Protein AF-U3AS94-F1 (afdb_monomer_lite)

Sequence (106 aa):
MIKINSDIVKPTAMVEFLERFQDKIPATFFTPKGDILSIQYFVKDGWLKRPENPDNLLIFAVSTDAQRLLVDINDEKLEILQDEQIEIDYIDITIFELLEAVVEPL

Radius of gyration: 13.59 Å; chains: 1; bounding box: 46×29×31 Å

Organism: NCBI:txid1219077

Foldseek 3Di:
DDDDPPPQDADPLLVCLCVVCQVVPQKWWQFPVGDIFGFHHFDDPQADQDPVDGGFKGFTTAGPVRWTWIFGRPDPQRFIWTCPVVDIHTDPDHSVRSVVTDMDHD

Structure (mmCIF, N/CA/C/O backbone):
data_AF-U3AS94-F1
#
_entry.id   AF-U3AS94-F1
#
loop_
_atom_site.group_PDB
_atom_site.id
_atom_site.type_symbol
_atom_site.label_atom_id
_atom_site.label_alt_id
_atom_site.label_comp_id
_atom_site.label_asym_id
_atom_site.label_entity_id
_atom_site.label_seq_id
_atom_site.pdbx_PDB_ins_code
_atom_site.Cartn_x
_atom_site.Cartn_y
_atom_site.Cartn_z
_atom_site.occupancy
_atom_site.B_iso_or_equiv
_atom_site.auth_seq_id
_atom_site.auth_comp_id
_atom_site.auth_asym_id
_atom_site.auth_atom_id
_atom_site.pdbx_PDB_model_num
ATOM 1 N N . MET A 1 1 ? 30.315 1.187 -9.266 1.00 36.12 1 MET A N 1
ATOM 2 C CA . MET A 1 1 ? 29.458 2.391 -9.227 1.00 36.12 1 MET A CA 1
ATOM 3 C C . MET A 1 1 ? 28.128 2.001 -9.855 1.00 36.12 1 MET A C 1
ATOM 5 O O . MET A 1 1 ? 28.066 1.859 -11.068 1.00 36.12 1 MET A O 1
ATOM 9 N N . ILE A 1 2 ? 27.128 1.654 -9.043 1.00 35.19 2 ILE A N 1
ATOM 10 C CA . ILE A 1 2 ? 25.817 1.227 -9.551 1.00 35.19 2 ILE A CA 1
ATOM 11 C C . ILE A 1 2 ? 25.040 2.503 -9.873 1.00 35.19 2 ILE A C 1
ATOM 13 O O . ILE A 1 2 ? 24.808 3.317 -8.982 1.00 35.19 2 ILE A O 1
ATOM 17 N N . LYS A 1 3 ? 24.705 2.705 -11.151 1.00 31.52 3 LYS A N 1
ATOM 18 C CA . LYS A 1 3 ? 23.765 3.748 -11.567 1.00 31.52 3 LYS A CA 1
ATOM 19 C C . LYS A 1 3 ? 22.394 3.378 -11.005 1.00 31.52 3 LYS A C 1
ATOM 21 O O . LYS A 1 3 ? 21.855 2.324 -11.332 1.00 31.52 3 LYS A O 1
ATOM 26 N N . ILE A 1 4 ? 21.869 4.228 -10.134 1.00 38.94 4 ILE A N 1
ATOM 27 C CA . ILE A 1 4 ? 20.457 4.222 -9.770 1.00 38.94 4 ILE A CA 1
ATOM 28 C C . ILE A 1 4 ? 19.749 4.815 -10.994 1.00 38.94 4 ILE A C 1
ATOM 30 O O . ILE A 1 4 ? 20.058 5.946 -11.367 1.00 38.94 4 ILE A O 1
ATOM 34 N N . ASN A 1 5 ? 18.906 4.038 -11.680 1.00 39.47 5 ASN A N 1
ATOM 35 C CA . ASN A 1 5 ? 18.062 4.572 -12.750 1.00 39.47 5 ASN A CA 1
ATOM 36 C C . ASN A 1 5 ? 17.095 5.568 -12.101 1.00 39.47 5 ASN A C 1
ATOM 38 O O . ASN A 1 5 ? 16.215 5.179 -11.341 1.00 39.47 5 ASN A O 1
ATOM 42 N N . SER A 1 6 ? 17.322 6.854 -12.358 1.00 45.75 6 SER A N 1
ATOM 43 C CA . SER A 1 6 ? 16.560 7.995 -11.841 1.00 45.75 6 SER A CA 1
ATOM 44 C C . SER A 1 6 ? 15.209 8.195 -12.527 1.00 45.75 6 SER A C 1
ATOM 46 O O . SER A 1 6 ? 14.491 9.128 -12.184 1.00 45.75 6 SER A O 1
ATOM 48 N N . ASP A 1 7 ? 14.874 7.346 -13.496 1.00 51.44 7 ASP A N 1
ATOM 49 C CA . ASP A 1 7 ? 13.814 7.625 -14.468 1.00 51.44 7 ASP A CA 1
ATOM 50 C C . ASP A 1 7 ? 12.514 6.867 -14.166 1.00 51.44 7 ASP A C 1
ATOM 52 O O . ASP A 1 7 ? 11.561 6.933 -14.937 1.00 51.44 7 ASP A O 1
ATOM 56 N N . ILE A 1 8 ? 12.456 6.158 -13.035 1.00 56.00 8 ILE A N 1
ATOM 57 C CA . ILE A 1 8 ? 11.275 5.396 -12.638 1.00 56.00 8 ILE A CA 1
ATOM 58 C C . ILE A 1 8 ? 10.413 6.250 -11.702 1.00 56.00 8 ILE A C 1
ATOM 60 O O . ILE A 1 8 ? 10.662 6.354 -10.497 1.00 56.00 8 ILE A O 1
ATOM 64 N N . VAL A 1 9 ? 9.407 6.904 -12.284 1.00 67.31 9 VAL A N 1
ATOM 65 C CA . VAL A 1 9 ? 8.458 7.771 -11.576 1.00 67.31 9 VAL A CA 1
ATOM 66 C C . VAL A 1 9 ? 7.352 6.914 -10.966 1.00 67.31 9 VAL A C 1
ATOM 68 O O . VAL A 1 9 ? 6.683 6.161 -11.667 1.00 67.31 9 VAL A O 1
ATOM 71 N N . LYS A 1 10 ? 7.138 7.040 -9.651 1.00 71.81 10 LYS A N 1
ATOM 72 C CA . LYS A 1 10 ? 5.986 6.413 -8.993 1.00 71.81 10 LYS A CA 1
ATOM 73 C C . LYS A 1 10 ? 4.691 7.113 -9.431 1.00 71.81 10 LYS A C 1
ATOM 75 O O . LYS A 1 10 ? 4.676 8.346 -9.470 1.00 71.81 10 LYS A O 1
ATOM 80 N N . PRO A 1 11 ? 3.600 6.371 -9.679 1.00 84.00 11 PRO A N 1
ATOM 81 C CA . PRO A 1 11 ? 2.288 6.948 -9.943 1.00 84.00 11 PRO A CA 1
ATOM 82 C C . PRO A 1 11 ? 1.860 7.885 -8.812 1.00 84.00 11 PRO A C 1
ATOM 84 O O . PRO A 1 11 ? 2.124 7.609 -7.641 1.00 84.00 11 PRO A O 1
ATOM 87 N N . THR A 1 12 ? 1.171 8.981 -9.137 1.00 88.31 12 THR A N 1
ATOM 88 C CA . THR A 1 12 ? 0.744 9.980 -8.140 1.00 88.31 12 THR A CA 1
ATOM 89 C C . THR A 1 12 ? -0.073 9.356 -7.008 1.00 88.31 12 THR A C 1
ATOM 91 O O . THR A 1 12 ? 0.178 9.668 -5.849 1.00 88.31 12 THR A O 1
ATOM 94 N N . ALA A 1 13 ? -0.966 8.412 -7.322 1.00 89.88 13 ALA A N 1
ATOM 95 C CA . ALA A 1 13 ? -1.766 7.705 -6.321 1.00 89.88 13 ALA A CA 1
ATOM 96 C C . ALA A 1 13 ? -0.910 6.878 -5.341 1.00 89.88 13 ALA A C 1
ATOM 98 O O . ALA A 1 13 ? -1.218 6.827 -4.154 1.00 89.88 13 ALA A O 1
ATOM 99 N N . MET A 1 14 ? 0.207 6.296 -5.797 1.00 90.50 14 MET A N 1
ATOM 100 C CA . MET A 1 14 ? 1.152 5.606 -4.909 1.00 90.50 14 MET A CA 1
ATOM 101 C C . MET A 1 14 ? 1.857 6.570 -3.963 1.00 90.50 14 MET A C 1
ATOM 103 O O . MET A 1 14 ? 2.054 6.253 -2.792 1.00 90.50 14 MET A O 1
ATOM 107 N N . VAL A 1 15 ? 2.267 7.736 -4.468 1.00 89.19 15 VAL A N 1
ATOM 108 C CA . VAL A 1 15 ? 2.907 8.765 -3.638 1.00 89.19 15 VAL A CA 1
ATOM 109 C C . VAL A 1 15 ? 1.925 9.261 -2.580 1.00 89.19 15 VAL A C 1
ATOM 111 O O . VAL A 1 15 ? 2.262 9.249 -1.399 1.00 89.19 15 VAL A O 1
ATOM 114 N N . GLU A 1 16 ? 0.698 9.593 -2.985 1.00 93.25 16 GLU A N 1
ATOM 115 C CA . GLU A 1 16 ? -0.369 10.007 -2.072 1.00 93.25 16 GLU A CA 1
ATOM 116 C C . GLU A 1 16 ? -0.642 8.945 -1.003 1.00 93.25 16 GLU A C 1
ATOM 118 O O . GLU A 1 16 ? -0.689 9.264 0.185 1.00 93.25 16 GLU A O 1
ATOM 123 N N . PHE A 1 17 ? -0.783 7.678 -1.405 1.00 94.50 17 PHE A N 1
ATOM 124 C CA . PHE A 1 17 ? -1.022 6.573 -0.482 1.00 94.50 17 PHE A CA 1
ATOM 125 C C . PHE A 1 17 ? 0.086 6.472 0.575 1.00 94.50 17 PHE A C 1
ATOM 127 O O . PHE A 1 17 ? -0.191 6.465 1.777 1.00 94.50 17 PHE A O 1
ATOM 134 N N . LEU A 1 18 ? 1.349 6.456 0.144 1.00 92.44 18 LEU A N 1
ATOM 135 C CA . LEU A 1 18 ? 2.485 6.352 1.058 1.00 92.44 18 LEU A CA 1
ATOM 136 C C . LEU A 1 18 ? 2.549 7.547 2.019 1.00 92.44 18 LEU A C 1
ATOM 138 O O . LEU A 1 18 ? 2.699 7.350 3.223 1.00 92.44 18 LEU A O 1
ATOM 142 N N . GLU A 1 19 ? 2.384 8.775 1.527 1.00 92.44 19 GLU A N 1
ATOM 143 C CA . GLU A 1 19 ? 2.424 9.982 2.361 1.00 92.44 19 GLU A CA 1
ATOM 144 C C . GLU A 1 19 ? 1.257 10.051 3.355 1.00 92.44 19 GLU A C 1
ATOM 146 O O . GLU A 1 19 ? 1.448 10.420 4.517 1.00 92.44 19 GLU A O 1
ATOM 151 N N . ARG A 1 20 ? 0.048 9.663 2.931 1.00 94.75 20 ARG A N 1
ATOM 152 C CA . ARG A 1 20 ? -1.168 9.729 3.754 1.00 94.75 20 ARG A CA 1
ATOM 153 C C . ARG A 1 20 ? -1.172 8.721 4.901 1.00 94.75 20 ARG A C 1
ATOM 155 O O . ARG A 1 20 ? -1.830 8.971 5.923 1.00 94.75 20 ARG A O 1
ATOM 162 N N . PHE A 1 21 ? -0.492 7.589 4.725 1.00 95.94 21 PHE A N 1
ATOM 163 C CA . PHE A 1 21 ? -0.552 6.466 5.658 1.00 95.94 21 PHE A CA 1
ATOM 164 C C . PHE A 1 21 ? 0.780 6.112 6.330 1.00 95.94 21 PHE A C 1
ATOM 166 O O . PHE A 1 21 ? 0.746 5.311 7.253 1.00 95.94 21 PHE A O 1
ATOM 173 N N . GLN A 1 22 ? 1.926 6.712 5.975 1.00 92.44 22 GLN A N 1
ATOM 174 C CA . GLN A 1 22 ? 3.238 6.339 6.549 1.00 92.44 22 GLN A CA 1
ATOM 175 C C . GLN A 1 22 ? 3.290 6.318 8.086 1.00 92.44 22 GLN A C 1
ATOM 177 O O . GLN A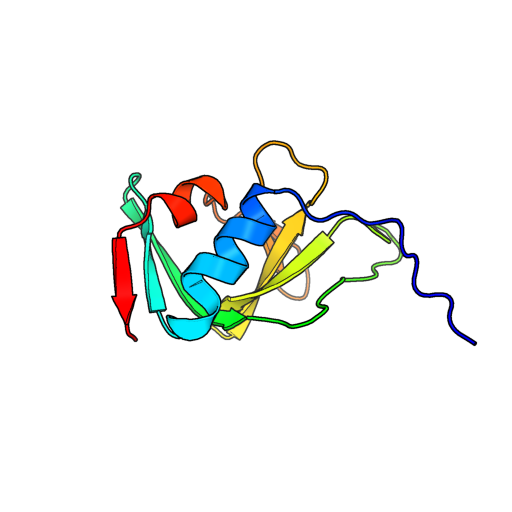 1 22 ? 3.922 5.432 8.654 1.00 92.44 22 GLN A O 1
ATOM 182 N N . ASP A 1 23 ? 2.583 7.236 8.749 1.00 92.94 23 ASP A N 1
ATOM 183 C CA . ASP A 1 23 ? 2.543 7.350 10.215 1.00 92.94 23 ASP A CA 1
ATOM 184 C C . ASP A 1 23 ? 1.314 6.666 10.842 1.00 92.94 23 ASP A C 1
ATOM 186 O O . ASP A 1 23 ? 1.045 6.817 12.032 1.00 92.94 23 ASP A O 1
ATOM 190 N N . LYS A 1 24 ? 0.525 5.951 10.032 1.00 94.81 24 LYS A N 1
ATOM 191 C CA . LYS A 1 24 ? -0.706 5.258 10.445 1.00 94.81 24 LYS A CA 1
ATOM 192 C C . LYS A 1 24 ? -0.567 3.741 10.437 1.00 94.81 24 LYS A C 1
ATOM 194 O O . LYS A 1 24 ? -1.525 3.057 10.753 1.00 94.81 24 LYS A O 1
ATOM 199 N N . ILE A 1 25 ? 0.597 3.230 10.055 1.00 95.19 25 ILE A N 1
ATOM 200 C CA . ILE A 1 25 ? 0.911 1.802 9.998 1.00 95.19 25 ILE A CA 1
ATOM 201 C C . ILE A 1 25 ? 1.647 1.417 11.296 1.00 95.19 25 ILE A C 1
ATOM 203 O O . ILE A 1 25 ? 2.481 2.204 11.754 1.00 95.19 25 ILE A O 1
ATOM 207 N N . PRO A 1 26 ? 1.395 0.239 11.900 1.00 97.75 26 PRO A N 1
ATOM 208 C CA . PRO A 1 26 ? 0.563 -0.863 11.407 1.00 97.75 26 PRO A CA 1
ATOM 209 C C . PRO A 1 26 ? -0.942 -0.568 11.469 1.00 97.75 26 PRO A C 1
ATOM 211 O O . PRO A 1 26 ? -1.429 0.008 12.439 1.00 97.75 26 PRO A O 1
ATOM 214 N N . ALA A 1 27 ? -1.673 -0.953 10.419 1.00 98.12 27 ALA A N 1
ATOM 215 C CA . ALA A 1 27 ? -3.121 -0.764 10.340 1.00 98.12 27 ALA A CA 1
ATOM 216 C C . ALA A 1 27 ? -3.818 -1.795 9.448 1.00 98.12 27 ALA A C 1
ATOM 218 O O . ALA A 1 27 ? -3.212 -2.393 8.556 1.00 98.12 27 ALA A O 1
ATOM 219 N N . THR A 1 28 ? -5.121 -1.933 9.684 1.00 98.44 28 THR A N 1
ATOM 220 C CA . THR A 1 28 ? -6.063 -2.675 8.846 1.00 98.44 28 THR A CA 1
ATOM 221 C C . THR A 1 28 ? -6.851 -1.703 7.977 1.00 98.44 28 THR A C 1
ATOM 223 O O . THR A 1 28 ? -7.394 -0.714 8.474 1.00 98.44 28 THR A O 1
ATOM 226 N N . PHE A 1 29 ? -6.917 -1.994 6.682 1.00 98.38 29 PHE A N 1
ATOM 227 C CA . PHE A 1 29 ? -7.692 -1.261 5.690 1.00 98.38 29 PHE A CA 1
ATOM 228 C C . PHE A 1 29 ? -8.933 -2.074 5.330 1.00 98.38 29 PHE A C 1
ATOM 230 O O . PHE A 1 29 ? -8.817 -3.230 4.928 1.00 98.38 29 PHE A O 1
ATOM 237 N N . PHE A 1 30 ? -10.103 -1.453 5.443 1.00 98.00 30 PHE A N 1
ATOM 238 C CA . PHE A 1 30 ? -11.389 -2.019 5.044 1.00 98.00 30 PHE A CA 1
ATOM 239 C C . PHE A 1 30 ? -11.856 -1.319 3.767 1.00 98.00 30 PHE A C 1
ATOM 241 O O . PHE A 1 30 ? -12.232 -0.141 3.809 1.00 98.00 30 PHE A O 1
ATOM 248 N N . THR A 1 31 ? -11.790 -2.012 2.628 1.00 97.25 31 THR A N 1
ATOM 249 C CA . THR A 1 31 ? -12.127 -1.426 1.324 1.00 97.25 31 THR A CA 1
ATOM 250 C C . THR A 1 31 ? -13.639 -1.194 1.198 1.00 97.25 31 THR A C 1
ATOM 252 O O . THR A 1 31 ? -14.435 -1.882 1.846 1.00 97.25 31 THR A O 1
ATOM 255 N N . PRO A 1 32 ? -14.086 -0.276 0.319 1.00 94.75 32 PRO A N 1
ATOM 256 C CA . PRO A 1 32 ? -15.514 -0.087 0.042 1.00 94.75 32 PRO A CA 1
ATOM 257 C C . PRO A 1 32 ? -16.231 -1.342 -0.484 1.00 94.75 32 PRO A C 1
ATOM 259 O O . PRO A 1 32 ? -17.452 -1.445 -0.362 1.00 94.75 32 PRO A O 1
ATOM 262 N N . LYS A 1 33 ? -15.488 -2.290 -1.070 1.00 93.69 33 LYS A N 1
ATOM 263 C CA . LYS A 1 33 ? -16.014 -3.561 -1.590 1.00 93.69 33 LYS A CA 1
ATOM 264 C C . LYS A 1 33 ? -16.138 -4.656 -0.526 1.00 93.69 33 LYS A C 1
ATOM 266 O O . LYS A 1 33 ? -16.810 -5.654 -0.776 1.00 93.69 33 LYS A O 1
ATOM 271 N N . GLY A 1 34 ? -15.584 -4.439 0.667 1.00 94.38 34 GLY A N 1
ATOM 272 C CA . GLY A 1 34 ? -15.624 -5.386 1.783 1.00 94.38 34 GLY A CA 1
ATOM 273 C C . GLY A 1 34 ? -14.359 -6.229 1.943 1.00 94.38 34 GLY A C 1
ATOM 274 O O . GLY A 1 34 ? -14.321 -7.075 2.836 1.00 94.38 34 GLY A O 1
ATOM 275 N N . ASP A 1 35 ? -13.333 -5.987 1.128 1.00 96.44 35 ASP A N 1
ATOM 276 C CA . ASP A 1 35 ? -12.027 -6.629 1.259 1.00 96.44 35 ASP A CA 1
ATOM 277 C C . ASP A 1 35 ? -11.234 -6.019 2.415 1.00 96.44 35 ASP A C 1
ATOM 279 O O . ASP A 1 35 ? -11.437 -4.866 2.815 1.00 96.44 35 ASP A O 1
ATOM 283 N N . ILE A 1 36 ? -10.320 -6.812 2.969 1.00 96.88 36 ILE A N 1
ATOM 284 C CA . ILE A 1 36 ? -9.535 -6.440 4.142 1.00 96.88 36 ILE A CA 1
ATOM 285 C C . ILE A 1 36 ? -8.062 -6.648 3.823 1.00 96.88 36 ILE A C 1
ATOM 287 O O . ILE A 1 36 ? -7.662 -7.739 3.423 1.00 96.88 36 ILE A O 1
ATOM 291 N N . LEU A 1 37 ? -7.252 -5.616 4.055 1.00 97.50 37 LEU A N 1
ATOM 292 C CA . LEU A 1 37 ? -5.802 -5.703 3.943 1.00 97.50 37 LEU A CA 1
ATOM 293 C C . LEU A 1 37 ? -5.132 -5.139 5.191 1.00 97.50 37 LEU A C 1
ATOM 295 O O . LEU A 1 37 ? -5.266 -3.958 5.505 1.00 97.50 37 LEU A O 1
ATOM 299 N N . SER A 1 38 ? -4.359 -5.978 5.871 1.00 97.88 38 SER A N 1
ATOM 300 C CA . SER A 1 38 ? -3.598 -5.586 7.056 1.00 97.88 38 SER A CA 1
ATOM 301 C C . SER A 1 38 ? -2.134 -5.378 6.701 1.00 97.88 38 SER A C 1
ATOM 303 O O . SER A 1 38 ? -1.447 -6.305 6.272 1.00 97.88 38 SER A O 1
ATOM 305 N N . ILE A 1 39 ? -1.642 -4.155 6.895 1.00 97.94 39 ILE A N 1
ATOM 306 C CA . ILE A 1 39 ? -0.266 -3.765 6.583 1.00 97.94 39 ILE A CA 1
ATOM 307 C C . ILE A 1 39 ? 0.520 -3.587 7.882 1.00 97.94 39 ILE A C 1
ATOM 309 O O . ILE A 1 39 ? 0.126 -2.827 8.767 1.00 97.94 39 ILE A O 1
ATOM 313 N N . GLN A 1 40 ? 1.670 -4.258 7.971 1.00 97.69 40 GLN A N 1
ATOM 314 C CA . GLN A 1 40 ? 2.547 -4.241 9.139 1.00 97.69 40 GLN A CA 1
ATOM 315 C C . GLN A 1 40 ? 3.602 -3.128 9.072 1.00 97.69 40 GLN A C 1
ATOM 317 O O . GLN A 1 40 ? 3.882 -2.490 10.087 1.00 97.69 40 GLN A O 1
ATOM 322 N N . TYR A 1 41 ? 4.218 -2.912 7.905 1.00 95.38 41 TYR A N 1
ATOM 323 C CA . TYR A 1 41 ? 5.140 -1.799 7.649 1.00 95.38 41 TYR A CA 1
ATOM 324 C C . TYR A 1 41 ? 5.287 -1.522 6.150 1.00 95.38 41 TYR A C 1
ATOM 326 O O . TYR A 1 41 ? 5.099 -2.405 5.311 1.00 95.38 41 TYR A O 1
ATOM 334 N N . PHE A 1 42 ? 5.682 -0.292 5.815 1.00 94.50 42 PHE A N 1
ATOM 335 C CA . PHE A 1 42 ? 6.075 0.075 4.457 1.00 94.50 42 PHE A CA 1
ATOM 336 C C . PHE A 1 42 ? 7.544 -0.227 4.179 1.00 94.50 42 PHE A C 1
ATOM 338 O O . PHE A 1 42 ? 8.413 -0.078 5.042 1.00 94.50 42 PHE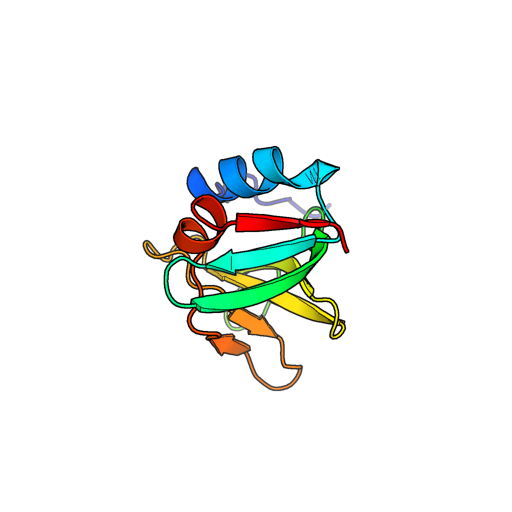 A O 1
ATOM 345 N N . VAL A 1 43 ? 7.826 -0.627 2.941 1.00 90.44 43 VAL A N 1
ATOM 346 C CA . VAL A 1 43 ? 9.182 -0.886 2.461 1.00 90.44 43 VAL A CA 1
ATOM 347 C C . VAL A 1 43 ? 9.733 0.387 1.831 1.00 90.44 43 VAL A C 1
ATOM 349 O O . VAL A 1 43 ? 9.179 0.923 0.871 1.00 90.44 43 VAL A O 1
ATOM 352 N N . LYS A 1 44 ? 10.857 0.873 2.360 1.00 80.00 44 LYS A N 1
ATOM 353 C CA . LYS A 1 44 ? 11.614 1.957 1.725 1.00 80.00 44 LYS A CA 1
ATOM 354 C C . LYS A 1 44 ? 12.417 1.390 0.557 1.00 80.00 44 LYS A C 1
ATOM 356 O O . LYS A 1 44 ? 13.110 0.392 0.722 1.00 80.00 44 LYS A O 1
ATOM 361 N N . ASP A 1 45 ? 12.309 2.032 -0.605 1.00 69.44 45 ASP A N 1
ATOM 362 C CA . ASP A 1 45 ? 13.072 1.713 -1.821 1.00 69.44 45 ASP A CA 1
ATOM 363 C C . ASP A 1 45 ? 12.974 0.244 -2.289 1.00 69.44 45 ASP A C 1
ATOM 365 O O . ASP A 1 45 ? 13.940 -0.335 -2.784 1.00 69.44 45 ASP A O 1
ATOM 369 N N . GLY A 1 46 ? 11.786 -0.360 -2.160 1.00 71.62 46 GLY A N 1
ATOM 370 C CA . GLY A 1 46 ? 11.513 -1.776 -2.442 1.00 71.62 46 GLY A CA 1
ATOM 371 C C . GLY A 1 46 ? 11.408 -2.169 -3.922 1.00 71.62 46 GLY A C 1
ATOM 372 O O . GLY A 1 46 ? 10.583 -3.005 -4.274 1.00 71.62 46 GLY A O 1
ATOM 373 N N . TRP A 1 47 ? 12.209 -1.592 -4.816 1.00 68.62 47 TRP A N 1
ATOM 374 C CA . TRP A 1 47 ? 12.198 -1.994 -6.228 1.00 68.62 47 TRP A CA 1
ATOM 375 C C . TRP A 1 47 ? 12.646 -3.448 -6.388 1.00 68.62 47 TRP A C 1
ATOM 377 O O . TRP A 1 47 ? 13.792 -3.790 -6.073 1.00 68.62 47 TRP A O 1
ATOM 387 N N . LEU A 1 48 ? 11.756 -4.304 -6.893 1.00 63.69 48 LEU A N 1
ATOM 388 C CA . LEU A 1 48 ? 12.073 -5.706 -7.113 1.00 63.69 48 LEU A CA 1
ATOM 389 C C . LEU A 1 48 ? 12.682 -5.878 -8.501 1.00 63.69 48 LEU A C 1
ATOM 391 O O . LEU A 1 48 ? 11.991 -5.830 -9.510 1.00 63.69 48 LEU A O 1
ATOM 395 N N . LYS A 1 49 ? 13.990 -6.121 -8.546 1.00 59.19 49 LYS A N 1
ATOM 396 C CA . LYS A 1 49 ? 14.689 -6.427 -9.797 1.00 59.19 49 LYS A CA 1
ATOM 397 C C . LYS A 1 49 ? 14.599 -7.926 -10.074 1.00 59.19 49 LYS A C 1
ATOM 399 O O . LYS A 1 49 ? 15.414 -8.681 -9.542 1.00 59.19 49 LYS A O 1
ATOM 404 N N . ARG A 1 50 ? 13.628 -8.373 -10.881 1.00 58.41 50 ARG A N 1
ATOM 405 C CA . ARG A 1 50 ? 13.614 -9.749 -11.419 1.00 58.41 50 ARG A CA 1
ATOM 406 C C . ARG A 1 50 ? 14.179 -9.772 -12.846 1.00 58.41 50 ARG A C 1
ATOM 408 O O . ARG A 1 50 ? 13.918 -8.838 -13.597 1.00 58.41 50 ARG A O 1
ATOM 415 N N . PRO A 1 51 ? 14.931 -10.811 -13.258 1.00 53.34 51 PRO A N 1
ATOM 416 C CA . PRO A 1 51 ? 15.450 -10.921 -14.625 1.00 53.34 51 PRO A CA 1
ATOM 417 C C . PRO A 1 51 ? 14.354 -10.883 -15.702 1.00 53.34 51 PRO A C 1
ATOM 419 O O . PRO A 1 51 ? 14.589 -10.337 -16.776 1.00 53.34 51 PRO A O 1
ATOM 422 N N . GLU A 1 52 ? 13.169 -11.435 -15.410 1.00 56.03 52 GLU A N 1
ATOM 423 C CA . GLU A 1 52 ? 12.009 -11.422 -16.313 1.00 56.03 52 GLU A CA 1
ATOM 424 C C . GLU A 1 52 ? 11.157 -10.140 -16.274 1.00 56.03 52 GLU A C 1
ATOM 426 O O . GLU A 1 52 ? 10.427 -9.885 -17.226 1.00 56.03 52 GLU A O 1
ATOM 431 N N . ASN A 1 53 ? 11.254 -9.326 -15.216 1.00 54.31 53 ASN A N 1
ATOM 432 C CA . ASN A 1 53 ? 10.471 -8.094 -15.037 1.00 54.31 53 ASN A CA 1
ATOM 433 C C . ASN A 1 53 ? 11.338 -7.033 -14.333 1.00 54.31 53 ASN A C 1
ATOM 435 O O . ASN A 1 53 ? 11.228 -6.831 -13.121 1.00 54.31 53 ASN A O 1
ATOM 439 N N . PRO A 1 54 ? 12.309 -6.436 -15.048 1.00 53.97 54 PRO A N 1
ATOM 440 C CA . PRO A 1 54 ? 13.424 -5.782 -14.375 1.00 53.97 54 PRO A CA 1
ATOM 441 C C . PRO A 1 54 ? 13.101 -4.451 -13.687 1.00 53.97 54 PRO A C 1
ATOM 443 O O . PRO A 1 54 ? 13.850 -4.106 -12.777 1.00 53.97 54 PRO A O 1
ATOM 446 N N . ASP A 1 55 ? 12.029 -3.726 -14.043 1.00 63.97 55 ASP A N 1
ATOM 447 C CA . ASP A 1 55 ? 11.929 -2.303 -13.662 1.00 63.97 55 ASP A CA 1
ATOM 448 C C . ASP A 1 55 ? 10.508 -1.740 -13.389 1.00 63.97 55 ASP A C 1
ATOM 450 O O . ASP A 1 55 ? 10.368 -0.530 -13.226 1.00 63.97 55 ASP A O 1
ATOM 454 N N . ASN A 1 56 ? 9.447 -2.553 -13.317 1.00 79.94 56 ASN A N 1
ATOM 455 C CA . ASN A 1 56 ? 8.068 -2.056 -13.124 1.00 79.94 56 ASN A CA 1
ATOM 456 C C . ASN A 1 56 ? 7.410 -2.456 -11.791 1.00 79.94 56 ASN A C 1
ATOM 458 O O . ASN A 1 56 ? 6.486 -1.781 -11.341 1.00 79.94 56 ASN A O 1
ATOM 462 N N . LEU A 1 57 ? 7.894 -3.509 -11.129 1.00 85.94 57 LEU A N 1
ATOM 463 C CA . LEU A 1 57 ? 7.325 -3.965 -9.862 1.00 85.94 57 LEU A CA 1
ATOM 464 C C . LEU A 1 57 ? 7.955 -3.251 -8.662 1.00 85.94 57 LEU A C 1
ATOM 466 O O . LEU A 1 57 ? 9.157 -3.356 -8.388 1.00 85.94 57 LEU A O 1
ATOM 470 N N . LEU A 1 58 ? 7.111 -2.561 -7.901 1.00 87.81 58 LEU A N 1
ATOM 471 C CA . LEU A 1 58 ? 7.477 -1.882 -6.667 1.00 87.81 58 LEU A CA 1
ATOM 472 C C . LEU A 1 58 ? 6.917 -2.647 -5.469 1.00 87.81 58 LEU A C 1
ATOM 474 O O . LEU A 1 58 ? 5.707 -2.655 -5.267 1.00 87.81 58 LEU A O 1
ATOM 478 N N . ILE A 1 59 ? 7.785 -3.210 -4.624 1.00 91.50 59 ILE A N 1
ATOM 479 C CA . ILE A 1 59 ? 7.391 -3.636 -3.278 1.00 91.50 59 ILE A CA 1
ATOM 480 C C . ILE A 1 59 ? 7.193 -2.374 -2.443 1.00 91.50 59 ILE A C 1
ATOM 482 O O . ILE A 1 59 ? 8.136 -1.607 -2.230 1.00 91.50 59 ILE A O 1
ATOM 486 N N . PHE A 1 60 ? 5.975 -2.162 -1.956 1.00 92.81 60 PHE A N 1
ATOM 487 C CA . PHE A 1 60 ? 5.641 -0.975 -1.167 1.00 92.81 60 PHE A CA 1
ATOM 488 C C . PHE A 1 60 ? 5.370 -1.300 0.303 1.00 92.81 60 PHE A C 1
ATOM 490 O O . PHE A 1 60 ? 5.558 -0.437 1.161 1.00 92.81 60 PHE A O 1
ATOM 497 N N . ALA A 1 61 ? 4.974 -2.533 0.621 1.00 95.62 61 ALA A N 1
ATOM 498 C CA . ALA A 1 61 ? 4.567 -2.910 1.968 1.00 95.62 61 ALA A CA 1
ATOM 499 C C . ALA A 1 61 ? 4.813 -4.389 2.281 1.00 95.62 61 ALA A C 1
ATOM 501 O O . ALA A 1 61 ? 5.084 -5.202 1.396 1.00 95.62 61 ALA A O 1
ATOM 502 N N . VAL A 1 62 ? 4.709 -4.719 3.566 1.00 95.38 62 VAL A N 1
ATOM 503 C CA . VAL A 1 62 ? 4.615 -6.090 4.072 1.00 95.38 62 VAL A CA 1
ATOM 504 C C . VAL A 1 62 ? 3.334 -6.222 4.892 1.00 95.38 62 VAL A C 1
ATOM 506 O O . VAL A 1 62 ? 3.056 -5.363 5.737 1.00 95.38 62 VAL A O 1
ATOM 509 N N . SER A 1 63 ? 2.551 -7.268 4.624 1.00 96.62 63 SER A N 1
ATOM 510 C CA . SER A 1 63 ? 1.317 -7.571 5.353 1.00 96.62 63 SER A CA 1
ATOM 511 C C . SER A 1 63 ? 1.603 -8.120 6.757 1.00 96.62 63 SER A C 1
ATOM 513 O O . SER A 1 63 ? 2.739 -8.469 7.092 1.00 96.62 63 SER A O 1
ATOM 515 N N . THR A 1 64 ? 0.576 -8.219 7.604 1.00 96.00 64 THR A N 1
ATOM 516 C CA . THR A 1 64 ? 0.688 -8.880 8.921 1.00 96.00 64 THR A CA 1
ATOM 517 C C . THR A 1 64 ? 1.016 -10.369 8.821 1.00 96.00 64 THR A C 1
ATOM 519 O O . THR A 1 64 ? 1.628 -10.915 9.736 1.00 96.00 64 THR A O 1
ATOM 522 N N . ASP A 1 65 ? 0.708 -10.998 7.685 1.00 92.62 65 ASP A N 1
ATOM 523 C CA . ASP A 1 65 ? 1.047 -12.394 7.379 1.00 92.62 65 ASP A CA 1
ATOM 524 C C . ASP A 1 65 ? 2.460 -12.547 6.786 1.00 92.62 65 ASP A C 1
ATOM 526 O O . ASP A 1 65 ? 2.825 -13.593 6.251 1.00 92.62 65 ASP A O 1
ATOM 530 N N . ALA A 1 66 ? 3.284 -11.498 6.897 1.00 92.44 66 ALA A N 1
ATOM 531 C CA . ALA A 1 66 ? 4.665 -11.429 6.420 1.00 92.44 66 ALA A CA 1
ATOM 532 C C . ALA A 1 66 ? 4.835 -11.586 4.895 1.00 92.44 66 ALA A C 1
ATOM 534 O O . ALA A 1 66 ? 5.943 -11.857 4.420 1.00 92.44 66 ALA A O 1
ATOM 535 N N . GLN A 1 67 ? 3.773 -11.361 4.119 1.00 92.94 67 GLN A N 1
ATOM 536 C CA . GLN A 1 67 ? 3.824 -11.372 2.658 1.00 92.94 67 GLN A CA 1
ATOM 537 C C . GLN A 1 67 ? 4.227 -9.996 2.127 1.00 92.94 67 GLN A C 1
ATOM 539 O O . GLN A 1 67 ? 3.842 -8.960 2.674 1.00 92.94 67 GLN A O 1
ATOM 544 N N . ARG A 1 68 ? 5.025 -9.967 1.055 1.00 93.44 68 ARG A N 1
ATOM 545 C CA . ARG A 1 68 ? 5.398 -8.708 0.395 1.00 93.44 68 ARG A CA 1
ATOM 546 C C . ARG A 1 68 ? 4.288 -8.298 -0.554 1.00 93.44 68 ARG A C 1
ATOM 548 O O . ARG A 1 68 ? 3.849 -9.112 -1.360 1.00 93.44 68 ARG A O 1
ATOM 555 N N . LEU A 1 69 ? 3.914 -7.030 -0.483 1.00 95.25 69 LEU A N 1
ATOM 556 C CA . LEU A 1 69 ? 2.899 -6.425 -1.329 1.00 95.25 69 LEU A CA 1
ATOM 557 C C . LEU A 1 69 ? 3.572 -5.559 -2.387 1.00 95.25 69 LEU A C 1
ATOM 559 O O . LEU A 1 69 ? 4.461 -4.753 -2.079 1.00 95.25 69 LEU A O 1
ATOM 563 N N . LEU A 1 70 ? 3.147 -5.743 -3.628 1.00 93.69 70 LEU A N 1
ATOM 564 C CA . LEU A 1 70 ? 3.726 -5.125 -4.807 1.00 93.69 70 LEU A CA 1
ATOM 565 C C . LEU A 1 70 ? 2.652 -4.417 -5.618 1.00 93.69 70 LEU A C 1
ATOM 567 O O . LEU A 1 70 ? 1.472 -4.724 -5.507 1.00 93.69 70 LEU A O 1
ATOM 571 N N . VAL A 1 71 ? 3.089 -3.496 -6.461 1.00 91.75 71 VAL A N 1
ATOM 572 C CA . VAL A 1 71 ? 2.283 -2.926 -7.540 1.00 91.75 71 VAL A CA 1
ATOM 573 C C . VAL A 1 71 ? 3.121 -2.877 -8.806 1.00 91.75 71 VAL A C 1
ATOM 575 O O . VAL A 1 71 ? 4.336 -2.659 -8.737 1.00 91.75 71 VAL A O 1
ATOM 578 N N . ASP A 1 72 ? 2.479 -3.051 -9.956 1.00 88.44 72 ASP A N 1
ATOM 579 C CA . ASP A 1 72 ? 3.056 -2.626 -11.226 1.00 88.44 72 ASP A CA 1
ATOM 580 C C . ASP A 1 72 ? 2.816 -1.122 -11.386 1.00 88.44 72 ASP A C 1
ATOM 582 O O . ASP A 1 72 ? 1.681 -0.657 -11.424 1.00 88.44 72 ASP A O 1
ATOM 586 N N . ILE A 1 73 ? 3.886 -0.335 -11.462 1.00 84.56 73 ILE A N 1
ATOM 587 C CA . ILE A 1 73 ? 3.773 1.123 -11.604 1.00 84.56 73 ILE A CA 1
ATOM 588 C C . ILE 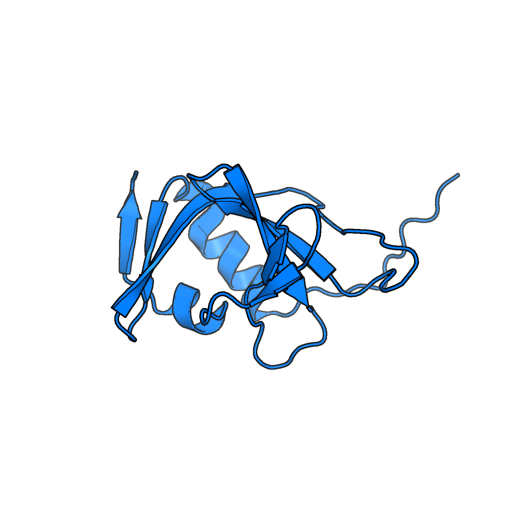A 1 73 ? 3.241 1.565 -12.971 1.00 84.56 73 ILE A C 1
ATOM 590 O O . ILE A 1 73 ? 2.866 2.725 -13.125 1.00 84.56 73 ILE A O 1
ATOM 594 N N . ASN A 1 74 ? 3.284 0.680 -13.967 1.00 83.75 74 ASN A N 1
ATOM 595 C CA . ASN A 1 74 ? 2.767 0.941 -15.304 1.00 83.75 74 ASN A CA 1
ATOM 596 C C . ASN A 1 74 ? 1.311 0.488 -15.446 1.00 83.75 74 ASN A C 1
ATOM 598 O O . ASN A 1 74 ? 0.695 0.770 -16.474 1.00 83.75 74 ASN A O 1
ATOM 602 N N . ASP A 1 75 ? 0.769 -0.212 -14.448 1.00 85.69 75 ASP A N 1
ATOM 603 C CA . ASP A 1 75 ? -0.641 -0.565 -14.417 1.00 85.69 75 ASP A CA 1
ATOM 604 C C . ASP A 1 75 ? -1.482 0.661 -14.038 1.00 85.69 75 ASP A C 1
ATOM 606 O O . ASP A 1 75 ? -1.308 1.269 -12.982 1.00 85.69 75 ASP A O 1
ATOM 610 N N . GLU A 1 76 ? -2.426 1.018 -14.908 1.00 84.31 76 GLU A N 1
ATOM 611 C CA . GLU A 1 76 ? -3.339 2.142 -14.692 1.00 84.31 76 GLU A CA 1
ATOM 612 C C . GLU A 1 76 ? -4.253 1.922 -13.483 1.00 84.31 76 GLU A C 1
ATOM 614 O O . GLU A 1 76 ? -4.704 2.889 -12.865 1.00 84.31 76 GLU A O 1
ATOM 619 N N . LYS A 1 77 ? -4.531 0.661 -13.138 1.00 88.50 77 LYS A N 1
ATOM 620 C CA . LYS A 1 77 ? -5.404 0.312 -12.016 1.00 88.50 77 LYS A CA 1
ATOM 621 C C . LYS A 1 77 ? -4.672 0.225 -10.683 1.00 88.50 77 LYS A C 1
ATOM 623 O O . LYS A 1 77 ? -5.332 0.284 -9.647 1.00 88.50 77 LYS A O 1
ATOM 628 N N . LEU A 1 78 ? -3.342 0.115 -10.704 1.00 91.81 78 LEU A N 1
ATOM 629 C CA . LEU A 1 78 ? -2.508 -0.106 -9.524 1.00 91.81 78 LEU A CA 1
ATOM 630 C C . LEU A 1 78 ? -3.038 -1.266 -8.674 1.00 91.81 78 LEU A C 1
ATOM 632 O O . LEU A 1 78 ? -3.291 -1.124 -7.473 1.00 91.81 78 LEU A O 1
ATOM 636 N N . GLU A 1 79 ? -3.246 -2.398 -9.340 1.00 94.69 79 GLU A N 1
ATOM 637 C CA . GLU A 1 79 ? -3.606 -3.670 -8.732 1.00 94.69 79 GLU A CA 1
ATOM 638 C C . GLU A 1 79 ? -2.502 -4.124 -7.757 1.00 94.69 79 GLU A C 1
ATOM 640 O O . GLU A 1 79 ? -1.306 -4.081 -8.064 1.00 94.69 79 GLU A O 1
ATOM 645 N N . ILE A 1 80 ? -2.902 -4.525 -6.545 1.00 95.69 80 ILE A N 1
ATOM 646 C CA . ILE A 1 80 ? -1.983 -5.025 -5.524 1.00 95.69 80 ILE A CA 1
ATOM 647 C C . ILE A 1 80 ? -1.705 -6.492 -5.801 1.00 95.69 80 ILE A C 1
ATOM 649 O O . ILE A 1 80 ? -2.605 -7.325 -5.922 1.00 95.69 80 ILE A O 1
ATOM 653 N N . LEU A 1 81 ? -0.418 -6.787 -5.860 1.00 94.31 81 LEU A N 1
ATOM 654 C CA . LEU A 1 81 ? 0.124 -8.115 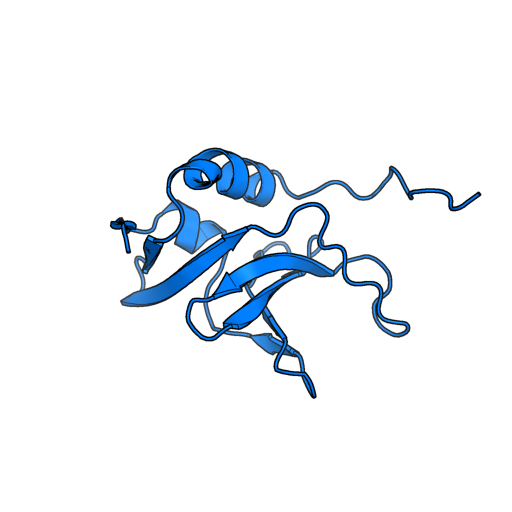-6.029 1.00 94.31 81 LEU A CA 1
ATOM 655 C C . LEU A 1 81 ? 0.774 -8.581 -4.727 1.00 94.31 81 LEU A C 1
ATOM 657 O O . LEU A 1 81 ? 1.212 -7.770 -3.906 1.00 94.31 81 LEU A O 1
ATOM 661 N N . GLN A 1 82 ? 0.907 -9.889 -4.573 1.00 93.38 82 GLN A N 1
ATOM 662 C CA . GLN A 1 82 ? 1.511 -10.541 -3.424 1.00 93.38 82 GLN A CA 1
ATOM 663 C C . GLN A 1 82 ? 2.622 -11.490 -3.877 1.00 93.38 82 GLN A C 1
ATOM 665 O O . GLN A 1 82 ? 2.410 -12.317 -4.757 1.00 93.38 82 GLN A O 1
ATOM 670 N N . ASP A 1 83 ? 3.819 -11.368 -3.296 1.00 89.56 83 ASP A N 1
ATOM 671 C CA . ASP A 1 83 ? 4.935 -12.289 -3.568 1.00 89.56 83 ASP A CA 1
ATOM 672 C C . ASP A 1 83 ? 4.796 -13.539 -2.689 1.00 89.56 83 ASP A C 1
ATOM 674 O O . ASP A 1 83 ? 5.117 -13.508 -1.496 1.00 89.56 83 ASP A O 1
ATOM 678 N N . GLU A 1 84 ? 4.351 -14.643 -3.289 1.00 81.94 84 GLU A N 1
ATOM 679 C CA . GLU A 1 84 ? 4.186 -15.953 -2.648 1.00 81.94 84 GLU A CA 1
ATOM 680 C C . GLU A 1 84 ? 5.465 -16.810 -2.717 1.00 81.94 84 GLU A C 1
ATOM 682 O O . GLU A 1 84 ? 5.431 -18.031 -2.570 1.00 81.94 84 GLU A O 1
ATOM 687 N N . GLN A 1 85 ? 6.631 -16.183 -2.926 1.00 75.06 85 GLN A N 1
ATOM 688 C CA . GLN A 1 85 ? 7.961 -16.797 -3.095 1.00 75.06 85 GLN A CA 1
ATOM 689 C C . GLN A 1 85 ? 8.138 -17.597 -4.392 1.00 75.06 85 GLN A C 1
ATOM 691 O O . GLN A 1 85 ? 9.202 -17.524 -5.009 1.00 75.06 85 GLN A O 1
ATOM 696 N N . ILE A 1 86 ? 7.127 -18.369 -4.788 1.00 74.75 86 ILE A N 1
ATOM 697 C CA . ILE A 1 86 ? 7.121 -19.198 -5.998 1.00 74.75 86 ILE A CA 1
ATOM 698 C C . ILE A 1 86 ? 6.443 -18.443 -7.145 1.00 74.75 86 ILE A C 1
ATOM 700 O O . ILE A 1 86 ? 6.941 -18.470 -8.270 1.00 74.75 86 ILE A O 1
ATOM 704 N N . GLU A 1 87 ? 5.366 -17.721 -6.844 1.00 82.88 87 GLU A N 1
ATOM 705 C CA . GLU A 1 87 ? 4.587 -16.946 -7.806 1.00 82.88 87 GLU A CA 1
ATOM 706 C C . GLU A 1 87 ? 4.202 -15.565 -7.263 1.00 82.88 87 GLU A C 1
ATOM 708 O O . GLU A 1 87 ? 4.471 -15.234 -6.106 1.00 82.88 87 GLU A O 1
ATOM 713 N N . ILE A 1 88 ? 3.679 -14.721 -8.153 1.00 87.00 88 ILE A N 1
ATOM 714 C CA . ILE A 1 88 ? 3.137 -13.409 -7.811 1.00 87.00 88 ILE A CA 1
ATOM 715 C C . ILE A 1 88 ? 1.652 -13.453 -8.138 1.00 87.00 88 ILE A C 1
ATOM 717 O O . ILE A 1 88 ? 1.302 -13.591 -9.310 1.00 87.00 88 ILE A O 1
ATOM 721 N N . ASP A 1 89 ? 0.822 -13.282 -7.116 1.00 88.75 89 ASP A N 1
ATOM 722 C CA . ASP A 1 89 ? -0.630 -13.365 -7.238 1.00 88.75 89 ASP A CA 1
ATOM 723 C C . ASP A 1 89 ? -1.303 -12.012 -7.061 1.00 88.75 89 ASP A C 1
ATOM 725 O O . ASP A 1 89 ? -0.813 -11.134 -6.353 1.00 88.75 89 ASP A O 1
ATOM 729 N N . TYR A 1 90 ? -2.452 -11.853 -7.709 1.00 90.00 90 TYR A N 1
ATOM 730 C CA . TYR A 1 90 ? -3.329 -10.704 -7.529 1.00 90.00 90 TYR A CA 1
ATOM 731 C C . TYR A 1 90 ? -4.297 -10.949 -6.371 1.00 90.00 90 TYR A C 1
ATOM 733 O O . TYR A 1 90 ? -4.913 -12.012 -6.303 1.00 90.00 90 TYR A O 1
ATOM 741 N N . ILE A 1 91 ? -4.466 -9.955 -5.494 1.00 91.88 91 ILE A N 1
ATOM 742 C CA . ILE A 1 91 ? -5.297 -10.087 -4.284 1.00 91.88 91 ILE A CA 1
ATOM 743 C C . ILE A 1 91 ? -6.638 -9.337 -4.349 1.00 91.88 91 ILE A C 1
ATOM 745 O O . ILE A 1 91 ? -7.235 -9.085 -3.311 1.00 91.88 91 ILE A O 1
ATOM 749 N N . ASP A 1 92 ? -7.109 -8.970 -5.545 1.00 91.44 92 ASP A N 1
ATOM 750 C CA . ASP A 1 92 ? -8.396 -8.275 -5.779 1.00 91.44 92 ASP A CA 1
ATOM 751 C C . ASP A 1 92 ? -8.564 -6.916 -5.078 1.00 91.44 92 ASP A C 1
ATOM 753 O O . ASP A 1 92 ? -9.671 -6.429 -4.877 1.00 91.44 92 ASP A O 1
ATOM 757 N N . ILE A 1 93 ? -7.444 -6.269 -4.736 1.00 95.31 93 ILE A N 1
ATOM 758 C CA . ILE A 1 93 ? -7.407 -4.940 -4.113 1.00 95.31 93 ILE A CA 1
ATOM 759 C C . ILE A 1 93 ? -6.517 -4.021 -4.946 1.00 95.31 93 ILE A C 1
ATOM 761 O O . ILE A 1 93 ? -5.468 -4.426 -5.442 1.00 95.31 93 ILE A O 1
ATOM 765 N N . THR A 1 94 ? -6.914 -2.761 -5.079 1.00 96.19 94 THR A N 1
ATOM 766 C CA . THR A 1 94 ? -6.149 -1.692 -5.730 1.00 96.19 94 THR A CA 1
ATOM 767 C C . THR A 1 94 ? -5.722 -0.618 -4.734 1.00 96.19 94 THR A C 1
ATOM 769 O O . THR A 1 94 ? -6.315 -0.430 -3.670 1.00 96.19 94 THR A O 1
ATOM 772 N N . ILE A 1 95 ? -4.719 0.173 -5.107 1.00 96.06 95 ILE A N 1
ATOM 773 C CA . ILE A 1 95 ? -4.282 1.330 -4.309 1.00 96.06 95 ILE A CA 1
ATOM 774 C C . ILE A 1 95 ? -5.383 2.387 -4.178 1.00 96.06 95 ILE A C 1
ATOM 776 O O . ILE A 1 95 ? -5.507 3.023 -3.131 1.00 96.06 95 ILE A O 1
ATOM 780 N N . PHE A 1 96 ? -6.213 2.554 -5.209 1.00 95.88 96 PHE A N 1
ATOM 781 C CA . PHE A 1 96 ? -7.349 3.474 -5.172 1.00 95.88 96 PHE A CA 1
ATOM 782 C C . PHE A 1 96 ? -8.375 3.065 -4.113 1.00 95.88 96 PHE A C 1
ATOM 784 O O . PHE A 1 96 ? -8.850 3.906 -3.355 1.00 95.88 96 PHE A O 1
ATOM 791 N N . GLU A 1 97 ? -8.646 1.769 -3.981 1.00 96.69 97 GLU A N 1
ATOM 792 C CA . GLU A 1 97 ? -9.538 1.262 -2.936 1.00 96.69 97 GLU A CA 1
ATOM 793 C C . G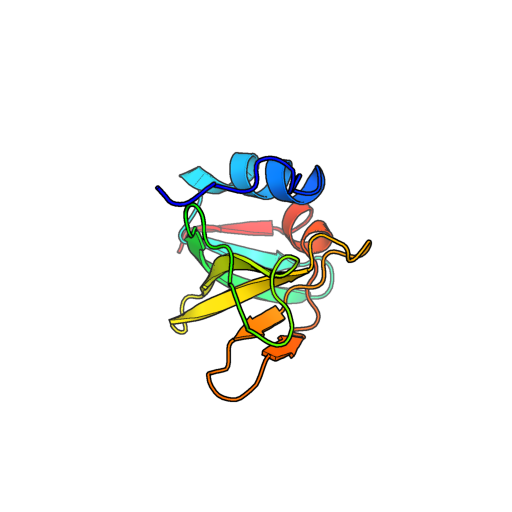LU A 1 97 ? -8.955 1.454 -1.539 1.00 96.69 97 GLU A C 1
ATOM 795 O O . GLU A 1 97 ? -9.695 1.779 -0.611 1.00 96.69 97 GLU A O 1
ATOM 800 N N . LEU A 1 98 ? -7.634 1.336 -1.379 1.00 97.12 98 LEU A N 1
ATOM 801 C CA . LEU A 1 98 ? -6.988 1.639 -0.101 1.00 97.12 98 LEU A CA 1
ATOM 802 C C . LEU A 1 98 ? -7.025 3.133 0.255 1.00 97.12 98 LEU A C 1
ATOM 804 O O . LEU A 1 98 ? -7.055 3.480 1.435 1.00 97.12 98 LEU A O 1
ATOM 808 N N . LEU A 1 99 ? -7.042 4.034 -0.732 1.00 96.94 99 LEU A N 1
ATOM 809 C CA . LEU A 1 99 ? -7.205 5.477 -0.502 1.00 96.94 99 LEU A CA 1
ATOM 810 C C . LEU A 1 99 ? -8.617 5.838 -0.006 1.00 96.94 99 LEU A C 1
ATOM 812 O O . LEU A 1 99 ? -8.780 6.829 0.720 1.00 96.94 99 LEU A O 1
ATOM 816 N N . GLU A 1 100 ? -9.616 5.038 -0.376 1.00 97.12 100 GLU A N 1
ATOM 817 C CA . GLU A 1 100 ? -11.017 5.175 0.043 1.00 97.12 100 GLU A CA 1
ATOM 818 C C . GLU A 1 100 ? -11.368 4.344 1.288 1.00 97.12 100 GLU A C 1
ATOM 820 O O . GLU A 1 100 ? -12.434 4.533 1.875 1.00 97.12 100 GLU A O 1
ATOM 825 N N . ALA A 1 101 ? -10.476 3.446 1.708 1.00 97.56 101 ALA A N 1
ATOM 826 C CA . ALA A 1 101 ? -10.714 2.525 2.806 1.00 97.56 101 ALA A CA 1
ATOM 827 C C . ALA A 1 101 ? -10.911 3.228 4.158 1.00 97.56 101 ALA A C 1
ATOM 829 O O . ALA A 1 101 ? -10.300 4.259 4.471 1.00 97.56 101 ALA A O 1
ATOM 830 N N . VAL A 1 102 ? -11.721 2.600 5.011 1.00 98.00 102 VAL A N 1
ATOM 831 C CA . VAL A 1 102 ? -11.713 2.888 6.450 1.00 98.00 102 VAL A CA 1
ATOM 832 C C . VAL A 1 102 ? -10.459 2.248 7.041 1.00 98.00 102 VAL A C 1
ATOM 834 O O . VAL A 1 102 ? -10.138 1.108 6.716 1.00 98.00 102 VAL A O 1
ATOM 837 N N . VAL A 1 103 ? -9.734 2.983 7.887 1.00 97.88 103 VAL A N 1
ATOM 838 C CA . VAL A 1 103 ? -8.440 2.540 8.427 1.00 97.88 103 VAL A CA 1
ATOM 839 C C . VAL A 1 103 ? -8.494 2.479 9.945 1.00 97.88 103 VAL A C 1
ATOM 841 O O . VAL A 1 103 ? -8.799 3.484 10.592 1.00 97.88 103 VAL A O 1
ATOM 844 N N . GLU A 1 104 ? -8.148 1.320 10.499 1.00 97.94 104 GLU A N 1
ATOM 845 C CA . GLU A 1 104 ? -8.078 1.080 11.941 1.00 97.94 104 GLU A CA 1
ATOM 846 C C . GLU A 1 104 ? -6.646 0.701 12.358 1.00 97.94 104 GLU A C 1
ATOM 848 O O . GLU A 1 104 ? -6.030 -0.142 11.699 1.00 97.94 104 GLU A O 1
ATOM 853 N N . PRO A 1 105 ? -6.089 1.303 13.428 1.00 96.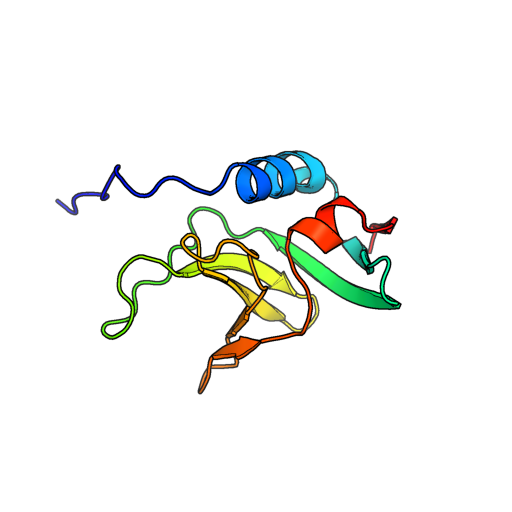75 105 PRO A N 1
ATOM 854 C CA . PRO A 1 105 ? -4.789 0.903 13.965 1.00 96.75 105 PRO A CA 1
ATOM 855 C C . PRO A 1 105 ? -4.780 -0.564 14.412 1.00 96.75 105 PRO A C 1
ATOM 857 O O . PRO A 1 105 ? -5.774 -1.039 14.966 1.00 96.75 105 PRO A O 1
ATOM 860 N N . LEU A 1 106 ? -3.651 -1.245 14.198 1.00 88.75 106 LEU A N 1
ATOM 861 C CA . LEU A 1 106 ? -3.391 -2.603 14.699 1.00 88.75 106 LEU A CA 1
ATOM 862 C C . LEU A 1 106 ? -2.838 -2.610 16.131 1.00 88.75 106 LEU A C 1
ATOM 864 O O . LEU A 1 106 ? -2.057 -1.693 16.478 1.00 88.75 106 LEU A O 1
#

Secondary structure (DSSP, 8-state):
-----TT-PPPHHHHHHHHHHTTT-SEEEE-TTS-EEEEEEEEEEEE--BTTB-SSEEEEEEETTS-EEEEETT-TT-EEEEE-SS-EEEEEEEHHHHHHSEEEE-

pLDDT: mean 84.93, std 16.74, range [31.52, 98.44]